Protein AF-A0A3M3X784-F1 (afdb_monomer)

Structure (mmCIF, N/CA/C/O backbone):
data_AF-A0A3M3X784-F1
#
_entry.id   AF-A0A3M3X784-F1
#
loop_
_atom_site.group_PDB
_atom_site.id
_atom_site.type_symbol
_atom_site.label_atom_id
_atom_site.label_alt_id
_atom_site.label_comp_id
_atom_site.label_asym_id
_atom_site.label_entity_id
_atom_site.label_seq_id
_atom_site.pdbx_PDB_ins_code
_atom_site.Cartn_x
_atom_site.Cartn_y
_atom_site.Cartn_z
_atom_site.occupancy
_atom_site.B_iso_or_equiv
_atom_site.auth_seq_id
_atom_site.auth_comp_id
_atom_site.auth_asym_id
_atom_site.auth_atom_id
_atom_site.pdbx_PDB_model_num
ATOM 1 N N . MET A 1 1 ? -7.636 15.047 -10.710 1.00 57.66 1 MET A N 1
ATOM 2 C CA . MET A 1 1 ? -6.430 15.001 -9.856 1.00 57.66 1 MET A CA 1
ATOM 3 C C . MET A 1 1 ? -5.435 14.062 -10.516 1.00 57.66 1 MET A C 1
ATOM 5 O O . MET A 1 1 ? -5.878 13.191 -11.253 1.00 57.66 1 MET A O 1
ATOM 9 N N . SER A 1 2 ? -4.132 14.315 -10.381 1.00 82.81 2 SER A N 1
ATOM 10 C CA . SER A 1 2 ? -3.087 13.477 -10.987 1.00 82.81 2 SER A CA 1
ATOM 11 C C . SER A 1 2 ? -2.557 12.547 -9.913 1.00 82.81 2 SER A C 1
ATOM 13 O O . SER A 1 2 ? -2.152 13.045 -8.866 1.00 82.81 2 SER A O 1
ATOM 15 N N . ASN A 1 3 ? -2.513 11.245 -10.193 1.00 89.62 3 ASN A N 1
ATOM 16 C CA . ASN A 1 3 ? -1.954 10.255 -9.279 1.00 89.62 3 ASN A CA 1
ATOM 17 C C . ASN A 1 3 ? -0.531 10.694 -8.838 1.00 89.62 3 ASN A C 1
ATOM 19 O O . ASN A 1 3 ? 0.295 11.015 -9.701 1.00 89.62 3 ASN A O 1
ATOM 23 N N . PRO A 1 4 ? -0.246 10.788 -7.521 1.00 93.50 4 PRO A N 1
ATOM 24 C CA . PRO A 1 4 ? 1.022 11.306 -7.009 1.00 93.50 4 PRO A CA 1
ATOM 25 C C . PRO A 1 4 ? 2.176 10.302 -7.142 1.00 93.50 4 PRO A C 1
ATOM 27 O O . PRO A 1 4 ? 3.341 10.683 -6.992 1.00 93.50 4 PRO A O 1
ATOM 30 N N . PHE A 1 5 ? 1.877 9.029 -7.415 1.00 93.81 5 PHE A N 1
ATOM 31 C CA . PHE A 1 5 ? 2.888 8.010 -7.652 1.00 93.81 5 PHE A CA 1
ATOM 32 C C . PHE A 1 5 ? 3.522 8.152 -9.034 1.00 93.81 5 PHE A C 1
ATOM 34 O O . PHE A 1 5 ? 2.890 8.534 -10.014 1.00 93.81 5 PHE A O 1
ATOM 41 N N . LYS A 1 6 ? 4.805 7.808 -9.112 1.00 92.25 6 LYS A N 1
ATOM 42 C CA . LYS A 1 6 ? 5.609 7.854 -10.333 1.00 92.25 6 LYS A CA 1
ATOM 43 C C . LYS A 1 6 ? 6.355 6.540 -10.478 1.00 92.25 6 LYS A C 1
ATOM 45 O O . LYS A 1 6 ? 7.082 6.143 -9.568 1.00 92.25 6 LYS A O 1
ATOM 50 N N . SER A 1 7 ? 6.178 5.881 -11.613 1.00 88.06 7 SER A N 1
ATOM 51 C CA . SER A 1 7 ? 6.908 4.668 -11.978 1.00 88.06 7 SER A CA 1
ATOM 52 C C . SER A 1 7 ? 8.425 4.863 -11.842 1.00 88.06 7 SER A C 1
ATOM 54 O O . SER A 1 7 ? 8.937 5.931 -12.186 1.00 88.06 7 SER A O 1
ATOM 56 N N . VAL A 1 8 ? 9.148 3.861 -11.326 1.00 86.62 8 VAL A N 1
ATOM 57 C CA . VAL A 1 8 ?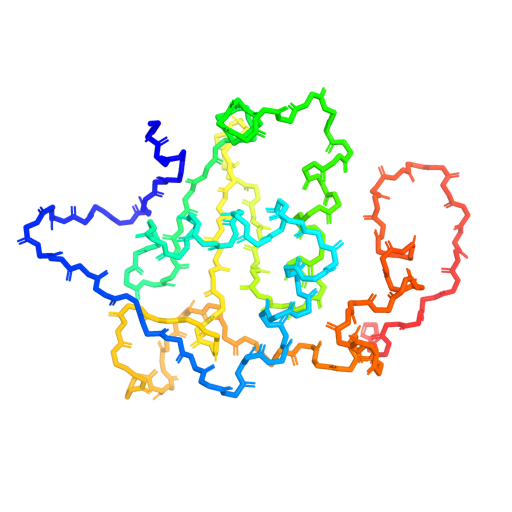 10.618 3.937 -11.186 1.00 86.62 8 VAL A CA 1
ATOM 58 C C . VAL A 1 8 ? 11.289 3.883 -12.555 1.00 86.62 8 VAL A C 1
ATOM 60 O O . VAL A 1 8 ? 12.158 4.699 -12.865 1.00 86.62 8 VAL A O 1
ATOM 63 N N . ILE A 1 9 ? 10.868 2.935 -13.389 1.00 83.50 9 ILE A N 1
ATOM 64 C CA . ILE A 1 9 ? 11.281 2.842 -14.788 1.00 83.50 9 ILE A CA 1
ATOM 65 C C . ILE A 1 9 ? 10.285 3.635 -15.636 1.00 83.50 9 ILE A C 1
ATOM 67 O O . ILE A 1 9 ? 9.076 3.495 -15.456 1.00 83.50 9 ILE A O 1
ATOM 71 N N . SER A 1 10 ? 10.782 4.461 -16.565 1.00 65.69 10 SER A N 1
ATOM 72 C CA . SER A 1 10 ? 9.924 5.202 -17.498 1.00 65.69 10 SER A CA 1
ATOM 73 C C . SER A 1 10 ? 8.991 4.233 -18.218 1.00 65.69 10 SER A C 1
ATOM 75 O O . SER A 1 10 ? 9.446 3.325 -18.917 1.00 65.69 10 SER A O 1
ATOM 77 N N . VAL A 1 11 ? 7.691 4.414 -18.019 1.00 58.97 11 VAL A N 1
ATOM 78 C CA . VAL A 1 11 ? 6.674 3.719 -18.796 1.00 58.97 11 VAL A CA 1
ATOM 79 C C . VAL A 1 11 ? 6.525 4.547 -20.060 1.00 58.97 11 VAL A C 1
ATOM 81 O O . VAL A 1 11 ? 6.121 5.703 -19.990 1.00 58.97 11 VAL A O 1
ATOM 84 N N . THR A 1 12 ? 6.910 4.023 -21.220 1.00 52.94 12 THR A N 1
ATOM 85 C CA . THR A 1 12 ? 6.509 4.659 -22.475 1.00 52.94 12 THR A CA 1
ATOM 86 C C . THR A 1 12 ? 4.980 4.627 -22.523 1.00 52.94 12 THR A C 1
ATOM 88 O O . THR A 1 12 ? 4.386 3.553 -22.599 1.00 52.94 12 THR A O 1
ATOM 91 N N . ASP A 1 13 ? 4.373 5.812 -22.432 1.00 44.69 13 ASP A N 1
ATOM 92 C CA . ASP A 1 13 ? 2.946 6.146 -22.237 1.00 44.69 13 ASP A CA 1
ATOM 93 C C . ASP A 1 13 ? 1.982 5.669 -23.351 1.00 44.69 13 ASP A C 1
ATOM 95 O O . ASP A 1 13 ? 0.936 6.263 -23.592 1.00 44.69 13 ASP A O 1
ATOM 99 N N . THR A 1 14 ? 2.314 4.607 -24.083 1.00 42.84 14 THR A N 1
ATOM 100 C CA . THR A 1 14 ? 1.617 4.247 -25.333 1.00 42.84 14 THR A CA 1
ATOM 101 C C . THR A 1 14 ? 0.726 3.016 -25.253 1.00 42.84 14 THR A C 1
ATOM 103 O O . THR A 1 14 ? -0.033 2.779 -26.187 1.00 42.84 14 THR A O 1
ATOM 106 N N . GLU A 1 15 ? 0.722 2.268 -24.150 1.00 47.53 15 GLU A N 1
ATOM 107 C CA . GLU A 1 15 ? -0.133 1.085 -24.028 1.00 47.53 15 GLU A CA 1
ATOM 108 C C . GLU A 1 15 ? -0.865 1.088 -22.685 1.00 47.53 15 GLU A C 1
ATOM 110 O O . GLU A 1 15 ? -0.272 1.264 -21.626 1.00 47.53 15 GLU A O 1
ATOM 115 N N . HIS A 1 16 ? -2.188 0.943 -22.722 1.00 48.56 16 HIS A N 1
ATOM 116 C CA . HIS A 1 16 ? -3.028 0.853 -21.532 1.00 48.56 16 HIS A CA 1
ATOM 117 C C . HIS A 1 16 ? -2.636 -0.388 -20.707 1.00 48.56 16 HIS A C 1
ATOM 119 O O . HIS A 1 16 ? -3.048 -1.506 -21.016 1.00 48.56 16 HIS A O 1
ATOM 125 N N . TYR A 1 17 ? -1.833 -0.212 -19.654 1.00 57.78 17 TYR A N 1
ATOM 126 C CA . TYR A 1 17 ? -1.411 -1.316 -18.790 1.00 57.78 17 TYR A CA 1
ATOM 127 C C . TYR A 1 17 ? -2.520 -1.674 -17.797 1.00 57.78 17 TYR A C 1
ATOM 129 O O . TYR A 1 17 ? -2.650 -1.064 -16.737 1.00 57.78 17 TYR A O 1
ATOM 137 N N . PHE A 1 18 ? -3.297 -2.710 -18.110 1.00 68.00 18 PHE A N 1
ATOM 138 C CA . PHE A 1 18 ? -4.063 -3.422 -17.091 1.00 68.00 18 PHE A CA 1
ATOM 139 C C . PHE A 1 18 ? -3.081 -4.064 -16.104 1.00 68.00 18 PHE A C 1
ATOM 141 O O . PHE A 1 18 ? -2.191 -4.812 -16.513 1.00 68.00 18 PHE A O 1
ATOM 148 N N . TYR A 1 19 ? -3.238 -3.807 -14.805 1.00 79.25 19 TYR A N 1
ATOM 149 C CA . TYR A 1 19 ? -2.615 -4.656 -13.795 1.00 79.25 19 TYR A CA 1
ATOM 150 C C . TYR A 1 19 ? -3.527 -5.851 -13.510 1.00 79.25 19 TYR A C 1
ATOM 152 O O . TYR A 1 19 ? -4.754 -5.759 -13.514 1.00 79.25 19 TYR A O 1
ATOM 160 N N . GLN A 1 20 ? -2.919 -7.002 -13.267 1.00 86.00 20 GLN A N 1
ATOM 161 C CA . GLN A 1 20 ? -3.605 -8.226 -12.893 1.00 86.00 20 GLN A CA 1
ATOM 162 C C . GLN A 1 20 ? -3.670 -8.308 -11.373 1.00 86.00 20 GLN A C 1
ATOM 164 O O . GLN A 1 20 ? -2.668 -8.077 -10.700 1.00 86.00 20 GLN A O 1
ATOM 169 N N . THR A 1 21 ? -4.827 -8.680 -10.829 1.00 89.62 21 THR A N 1
ATOM 170 C CA . THR A 1 21 ? -4.985 -8.990 -9.404 1.00 89.62 21 THR A CA 1
ATOM 171 C C . THR A 1 21 ? -5.085 -10.496 -9.215 1.00 89.62 21 THR A C 1
ATOM 173 O O . THR A 1 21 ? -5.891 -11.166 -9.860 1.00 89.62 21 THR A O 1
ATOM 176 N N . ASN A 1 22 ? -4.301 -11.045 -8.291 1.00 89.19 22 ASN A N 1
ATOM 177 C CA . ASN A 1 22 ? -4.409 -12.448 -7.920 1.00 89.19 22 ASN A CA 1
ATOM 178 C C . ASN A 1 22 ? -5.655 -12.669 -7.053 1.00 89.19 22 ASN A C 1
ATOM 180 O O . ASN A 1 22 ? -5.772 -12.120 -5.957 1.00 89.19 22 ASN A O 1
ATOM 184 N N . CYS A 1 23 ? -6.569 -13.529 -7.498 1.00 89.62 23 CYS A N 1
ATOM 185 C CA . CYS A 1 23 ? -7.795 -13.832 -6.759 1.00 89.62 23 CYS A CA 1
ATOM 186 C C . CYS A 1 23 ? -7.532 -14.396 -5.351 1.00 89.62 23 CYS A C 1
ATOM 188 O O . CYS A 1 23 ? -8.329 -14.156 -4.442 1.00 89.62 23 CYS A O 1
ATOM 190 N N . LYS A 1 24 ? -6.394 -15.070 -5.132 1.00 89.75 24 LYS A N 1
ATOM 191 C CA . LYS A 1 24 ? -5.992 -15.571 -3.807 1.00 89.75 24 LYS A CA 1
ATOM 192 C C . LYS A 1 24 ? -5.666 -14.445 -2.822 1.00 89.75 24 LYS A C 1
ATOM 194 O O . LYS A 1 24 ? -5.835 -14.624 -1.622 1.00 89.75 24 LYS A O 1
ATOM 199 N N . ALA A 1 25 ? -5.268 -13.273 -3.315 1.00 93.75 25 ALA A N 1
ATOM 200 C CA . ALA A 1 25 ? -4.985 -12.100 -2.492 1.00 93.75 25 ALA A CA 1
ATOM 201 C C . ALA A 1 25 ? -6.250 -11.318 -2.097 1.00 93.75 25 ALA A C 1
ATOM 203 O O . ALA A 1 25 ? -6.171 -10.397 -1.283 1.00 93.75 25 ALA A O 1
ATOM 204 N N . ARG A 1 26 ? -7.428 -11.674 -2.639 1.00 94.75 26 ARG A N 1
ATOM 205 C CA . ARG A 1 26 ? -8.678 -10.917 -2.458 1.00 94.75 26 ARG A CA 1
ATOM 206 C C . ARG A 1 26 ? -9.013 -10.664 -0.993 1.00 94.75 26 ARG A C 1
ATOM 208 O O . ARG A 1 26 ? -9.450 -9.563 -0.674 1.00 94.75 26 ARG A O 1
ATOM 215 N N . LEU A 1 27 ? -8.831 -11.662 -0.125 1.00 95.75 27 LEU A N 1
ATOM 216 C CA . LEU A 1 27 ? -9.128 -11.544 1.306 1.00 95.75 27 LEU A CA 1
ATOM 217 C C . LEU A 1 27 ? -8.336 -10.390 1.934 1.00 95.75 27 LEU A C 1
ATOM 219 O O . LEU A 1 27 ? -8.919 -9.474 2.506 1.00 95.75 27 LEU A O 1
ATOM 223 N N . VAL A 1 28 ? -7.021 -10.408 1.737 1.00 97.06 28 VAL A N 1
ATOM 224 C CA . VAL A 1 28 ? -6.064 -9.445 2.29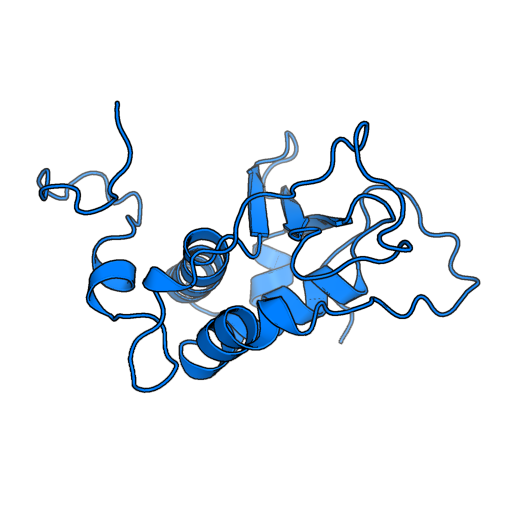0 1.00 97.06 28 VAL A CA 1
ATOM 225 C C . VAL A 1 28 ? -6.281 -8.050 1.698 1.00 97.06 28 VAL A C 1
ATOM 227 O O . VAL A 1 28 ? -6.397 -7.064 2.422 1.00 97.06 28 VAL A O 1
ATOM 230 N N . ILE A 1 29 ? -6.446 -7.971 0.377 1.00 97.44 29 ILE A N 1
ATOM 231 C CA . ILE A 1 29 ? -6.759 -6.728 -0.340 1.00 97.44 29 ILE A CA 1
ATOM 232 C C . ILE A 1 29 ? -8.074 -6.102 0.166 1.00 97.44 29 ILE A C 1
ATOM 234 O O . ILE A 1 29 ? -8.170 -4.886 0.336 1.00 97.44 29 ILE A O 1
ATOM 238 N N . SER A 1 30 ? -9.100 -6.923 0.409 1.00 96.81 30 SER A N 1
ATOM 239 C CA . SER A 1 30 ? -10.392 -6.446 0.922 1.00 96.81 30 SER A CA 1
ATOM 240 C C . SER A 1 30 ? -10.280 -5.981 2.371 1.00 96.81 30 SER A C 1
ATOM 242 O O . SER A 1 30 ? -10.885 -4.972 2.731 1.00 96.81 30 SER A O 1
ATOM 244 N N . ALA A 1 31 ? -9.495 -6.687 3.188 1.00 97.88 31 ALA A N 1
ATOM 245 C CA . ALA A 1 31 ? -9.278 -6.338 4.583 1.00 97.88 31 ALA A CA 1
ATOM 246 C C . ALA A 1 31 ? -8.639 -4.957 4.736 1.00 97.88 31 ALA A C 1
ATOM 248 O O . ALA A 1 31 ? -9.103 -4.178 5.568 1.00 97.88 31 ALA A O 1
ATOM 249 N N . ALA A 1 32 ? -7.663 -4.611 3.889 1.00 97.75 32 ALA A N 1
ATOM 250 C CA . ALA A 1 32 ? -7.068 -3.275 3.870 1.00 97.75 32 ALA A CA 1
ATOM 251 C C . ALA A 1 32 ? -8.142 -2.183 3.715 1.00 97.75 32 ALA A C 1
ATOM 253 O O . ALA A 1 32 ? -8.259 -1.308 4.570 1.00 97.75 32 ALA A O 1
ATOM 254 N N . GLY A 1 33 ? -8.989 -2.286 2.684 1.00 96.88 33 GLY A N 1
ATOM 255 C CA . GLY A 1 33 ? -10.005 -1.267 2.399 1.00 96.88 33 GLY A CA 1
ATOM 256 C C . GLY A 1 33 ? -11.185 -1.231 3.363 1.00 96.88 33 GLY A C 1
ATOM 257 O O . GLY A 1 33 ? -11.709 -0.158 3.642 1.00 96.88 33 GLY A O 1
ATOM 258 N N . ARG A 1 34 ? -11.585 -2.376 3.927 1.00 97.38 34 ARG A N 1
ATOM 259 C CA . ARG A 1 34 ? -12.617 -2.418 4.979 1.00 97.38 34 ARG A CA 1
ATOM 260 C C . ARG A 1 34 ? -12.135 -1.839 6.308 1.00 97.38 34 ARG A C 1
ATOM 262 O O . ARG A 1 34 ? -12.961 -1.456 7.136 1.00 97.38 34 ARG A O 1
ATOM 269 N N . THR A 1 35 ? -10.822 -1.822 6.523 1.00 97.06 35 THR A N 1
ATOM 270 C CA . THR A 1 35 ? -10.194 -1.286 7.737 1.00 97.06 35 THR A CA 1
ATOM 271 C C . THR A 1 35 ? -9.924 0.207 7.609 1.00 97.06 35 THR A C 1
ATOM 273 O O . THR A 1 35 ? -10.132 0.956 8.563 1.00 97.06 35 THR A O 1
ATOM 276 N N . ASP A 1 36 ? -9.438 0.643 6.447 1.00 97.00 36 ASP A N 1
ATOM 277 C CA . ASP A 1 36 ? -8.997 2.013 6.227 1.00 97.00 36 ASP A CA 1
ATOM 278 C C . ASP A 1 36 ? -9.095 2.379 4.737 1.00 97.00 36 ASP A C 1
ATOM 280 O O . ASP A 1 36 ? -8.420 1.792 3.889 1.00 97.00 36 ASP A O 1
ATOM 284 N N . SER A 1 37 ? -9.950 3.350 4.403 1.00 96.50 37 SER A N 1
ATOM 285 C CA . SER A 1 37 ? -10.186 3.746 3.008 1.00 96.50 37 SER A CA 1
ATOM 286 C C . SER A 1 37 ? -8.930 4.312 2.348 1.00 96.50 37 SER A C 1
ATOM 288 O O . SER A 1 37 ? -8.643 3.968 1.205 1.00 96.50 37 SER A O 1
ATOM 290 N N . TYR A 1 38 ? -8.129 5.092 3.082 1.00 97.44 38 TYR A N 1
ATOM 291 C CA . TYR A 1 38 ? -6.859 5.609 2.574 1.00 97.44 38 TYR A CA 1
ATOM 292 C C . TYR A 1 38 ? -5.868 4.485 2.277 1.00 97.44 38 TYR A C 1
ATOM 294 O O . TYR A 1 38 ? -5.144 4.572 1.294 1.00 97.44 38 TYR A O 1
ATOM 302 N N . ALA A 1 39 ? -5.836 3.407 3.070 1.00 97.69 39 ALA A N 1
ATOM 303 C CA . ALA A 1 39 ? -4.994 2.253 2.750 1.00 97.69 39 ALA A CA 1
ATOM 304 C C . ALA A 1 39 ? -5.372 1.662 1.386 1.00 97.69 39 ALA A C 1
ATOM 306 O O . ALA A 1 39 ? -4.494 1.363 0.579 1.00 97.69 39 ALA A O 1
ATOM 307 N N . ARG A 1 40 ? -6.673 1.542 1.094 1.00 97.06 40 ARG A N 1
ATOM 308 C CA . ARG A 1 40 ? -7.127 1.073 -0.218 1.00 97.06 40 ARG A CA 1
ATOM 309 C C . ARG A 1 40 ? -6.738 2.027 -1.340 1.00 97.06 40 ARG A C 1
ATOM 311 O O . ARG A 1 40 ? -6.191 1.578 -2.338 1.00 97.06 40 ARG A O 1
ATOM 318 N N . GLU A 1 41 ? -6.988 3.314 -1.155 1.00 97.19 41 GLU A N 1
ATOM 319 C CA . GLU A 1 41 ? -6.742 4.330 -2.178 1.00 97.19 41 GLU A C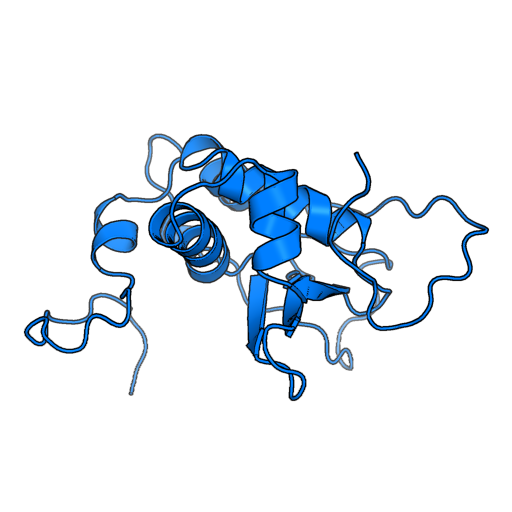A 1
ATOM 320 C C . GLU A 1 41 ? -5.246 4.473 -2.492 1.00 97.19 41 GLU A C 1
ATOM 322 O O . GLU A 1 41 ? -4.851 4.490 -3.654 1.00 97.19 41 GLU A O 1
ATOM 327 N N . ILE A 1 42 ? -4.388 4.446 -1.464 1.00 97.94 42 ILE A N 1
ATOM 328 C CA . ILE A 1 42 ? -2.925 4.401 -1.616 1.00 97.94 42 ILE A CA 1
ATOM 329 C C . ILE A 1 42 ? -2.497 3.174 -2.428 1.00 97.94 42 ILE A C 1
ATOM 331 O O . ILE A 1 42 ? -1.642 3.289 -3.305 1.00 97.94 42 ILE A O 1
ATOM 335 N N . LEU A 1 43 ? -3.063 2.002 -2.127 1.00 97.62 43 LEU A N 1
ATOM 336 C CA . LEU A 1 43 ? -2.728 0.762 -2.822 1.00 97.62 43 LEU A CA 1
ATOM 337 C C . LEU A 1 43 ? -3.148 0.804 -4.293 1.00 97.62 43 LEU A C 1
ATOM 339 O O . LEU A 1 43 ? -2.355 0.422 -5.149 1.00 97.62 43 LEU A O 1
ATOM 343 N N . ASP A 1 44 ? -4.361 1.275 -4.582 1.00 95.19 44 ASP A N 1
ATOM 344 C CA . ASP A 1 44 ? -4.877 1.378 -5.948 1.00 95.19 44 ASP A CA 1
ATOM 345 C C . ASP A 1 44 ? -4.028 2.351 -6.776 1.00 95.19 44 ASP A C 1
ATOM 347 O O . ASP A 1 44 ? -3.531 1.976 -7.840 1.00 95.19 44 ASP A O 1
ATOM 351 N N . MET A 1 45 ? -3.741 3.542 -6.238 1.00 95.06 45 MET A N 1
ATOM 352 C CA . MET A 1 45 ? -2.875 4.520 -6.899 1.00 95.06 45 MET A CA 1
ATOM 353 C C . MET A 1 45 ? -1.459 3.983 -7.151 1.00 95.06 45 MET A C 1
ATOM 355 O O . MET A 1 45 ? -0.887 4.218 -8.218 1.00 95.06 45 MET A O 1
ATOM 359 N N . ALA A 1 46 ? -0.888 3.236 -6.201 1.00 95.25 46 ALA A N 1
ATOM 360 C CA . ALA A 1 46 ? 0.409 2.591 -6.389 1.00 95.25 46 ALA A CA 1
ATOM 361 C C . ALA A 1 46 ? 0.355 1.515 -7.491 1.00 95.25 46 ALA A C 1
ATOM 363 O O . ALA A 1 46 ? 1.249 1.45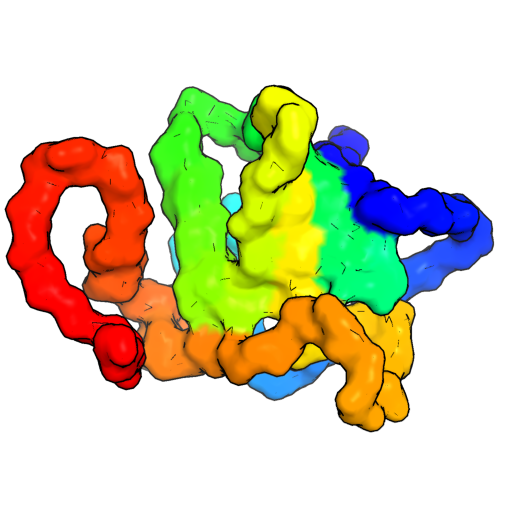7 -8.331 1.00 95.25 46 ALA A O 1
ATOM 364 N N . CYS A 1 47 ? -0.700 0.694 -7.540 1.00 93.06 47 CYS A N 1
ATOM 365 C CA . CYS A 1 47 ? -0.867 -0.348 -8.563 1.00 93.06 47 CYS A CA 1
ATOM 366 C C . CYS A 1 47 ? -1.025 0.230 -9.977 1.00 93.06 47 CYS A C 1
ATOM 368 O O . CYS A 1 47 ? -0.510 -0.338 -10.942 1.00 93.06 47 CYS A O 1
ATOM 370 N N . GLU A 1 48 ? -1.710 1.365 -10.109 1.00 90.19 48 GLU A N 1
ATOM 371 C CA . GLU A 1 48 ? -1.832 2.086 -11.379 1.00 90.19 48 GLU A CA 1
ATOM 372 C C . GLU A 1 48 ? -0.463 2.536 -11.904 1.00 90.19 48 GLU A C 1
ATOM 374 O O . GLU A 1 48 ? -0.162 2.373 -13.090 1.00 90.19 48 GLU A O 1
ATOM 379 N N . MET A 1 49 ? 0.400 3.029 -11.013 1.00 91.88 49 MET A N 1
ATOM 380 C CA . MET A 1 49 ? 1.662 3.681 -11.379 1.00 91.88 49 MET A CA 1
ATOM 381 C C . MET A 1 49 ? 2.907 2.806 -11.230 1.00 91.88 49 MET A C 1
ATOM 383 O O . MET A 1 49 ? 3.998 3.261 -11.567 1.00 91.88 49 MET A O 1
ATOM 387 N N . MET A 1 50 ? 2.777 1.568 -10.749 1.00 89.81 50 MET A N 1
ATOM 388 C CA . MET A 1 50 ? 3.911 0.653 -10.624 1.00 89.81 50 MET A CA 1
ATOM 389 C C . MET A 1 50 ? 4.512 0.302 -11.989 1.00 89.81 50 MET A C 1
ATOM 391 O O . MET A 1 50 ? 3.798 0.224 -12.990 1.00 89.81 50 MET A O 1
ATOM 395 N N . ASP A 1 51 ? 5.816 0.072 -12.045 1.00 87.88 51 ASP A N 1
ATOM 396 C CA . ASP A 1 51 ? 6.491 -0.395 -13.253 1.00 87.88 51 ASP A CA 1
ATOM 397 C C . ASP A 1 51 ? 6.358 -1.920 -13.443 1.00 87.88 51 ASP A C 1
ATOM 399 O O . ASP A 1 51 ? 5.630 -2.617 -12.731 1.00 87.88 51 ASP A O 1
ATOM 403 N N . ARG A 1 52 ? 7.090 -2.470 -14.418 1.00 84.44 52 ARG A N 1
ATOM 404 C CA . ARG A 1 52 ? 7.160 -3.922 -14.663 1.00 84.44 52 ARG A CA 1
ATOM 405 C C . ARG A 1 52 ? 7.718 -4.734 -13.481 1.00 84.44 52 ARG A C 1
ATOM 407 O O . ARG A 1 52 ? 7.478 -5.939 -13.418 1.00 84.44 52 ARG A O 1
ATOM 414 N N . ASN A 1 53 ? 8.442 -4.086 -12.568 1.00 86.50 53 ASN A N 1
ATOM 415 C CA . ASN A 1 53 ? 8.988 -4.661 -11.340 1.00 86.50 53 ASN A CA 1
ATOM 416 C C . ASN A 1 53 ? 8.042 -4.465 -10.142 1.00 86.50 53 ASN A C 1
ATOM 418 O O . ASN A 1 53 ? 8.398 -4.821 -9.021 1.00 86.50 53 ASN A O 1
ATOM 422 N N . ASN A 1 54 ? 6.835 -3.939 -10.373 1.00 90.06 54 ASN A N 1
ATOM 423 C CA . ASN A 1 54 ? 5.890 -3.522 -9.346 1.00 90.06 54 ASN A CA 1
ATOM 424 C C . ASN A 1 54 ? 6.422 -2.397 -8.438 1.00 90.06 54 ASN A C 1
ATOM 426 O O . ASN A 1 54 ? 6.067 -2.324 -7.259 1.00 90.06 54 ASN A O 1
ATOM 430 N N . GLU A 1 55 ? 7.259 -1.508 -8.968 1.00 92.12 55 GLU A N 1
ATOM 431 C CA . GLU A 1 55 ? 7.863 -0.423 -8.200 1.00 92.12 55 GLU A CA 1
ATOM 432 C C . GLU A 1 55 ? 7.362 0.951 -8.650 1.00 92.12 55 GLU A C 1
ATOM 434 O O . GLU A 1 55 ? 7.237 1.251 -9.838 1.00 92.12 55 GLU A O 1
ATOM 439 N N . CYS A 1 56 ? 7.104 1.823 -7.683 1.00 93.56 56 CYS A N 1
ATOM 440 C CA . CYS A 1 56 ? 6.785 3.228 -7.907 1.00 93.56 56 CYS A CA 1
ATOM 441 C C . CYS A 1 56 ? 7.325 4.079 -6.761 1.00 93.56 56 CYS A C 1
ATOM 443 O O . CYS A 1 56 ? 7.653 3.588 -5.686 1.00 93.56 56 CYS A O 1
ATOM 445 N N . THR A 1 57 ? 7.406 5.383 -6.969 1.00 95.19 57 THR A N 1
ATOM 446 C CA . THR A 1 57 ? 7.859 6.349 -5.972 1.00 95.19 57 THR A CA 1
ATOM 447 C C . THR A 1 57 ? 6.793 7.388 -5.714 1.00 95.19 57 THR A C 1
ATOM 449 O O . THR A 1 57 ? 6.013 7.719 -6.600 1.00 95.19 57 THR A O 1
ATOM 452 N N . VAL A 1 58 ? 6.772 7.927 -4.504 1.00 95.31 58 VAL A N 1
ATOM 453 C CA . VAL A 1 58 ? 5.888 9.031 -4.133 1.00 95.31 58 VAL A CA 1
ATOM 454 C C . VAL A 1 58 ? 6.572 9.891 -3.084 1.00 95.31 58 VAL A C 1
ATOM 456 O O . VAL A 1 58 ? 7.434 9.407 -2.343 1.00 95.31 58 VAL A O 1
ATOM 459 N N . THR A 1 59 ? 6.192 11.162 -2.989 1.00 94.19 59 THR A N 1
ATOM 460 C CA . THR A 1 59 ? 6.496 11.949 -1.793 1.00 94.19 59 THR A CA 1
ATOM 461 C C . THR A 1 59 ? 5.299 11.978 -0.858 1.00 94.19 59 THR A C 1
ATOM 463 O O . THR A 1 59 ? 4.158 12.135 -1.286 1.00 94.19 59 THR A O 1
ATOM 466 N N . TYR A 1 60 ? 5.538 11.877 0.451 1.00 92.31 60 TYR A N 1
ATOM 467 C CA . TYR A 1 60 ? 4.443 11.951 1.424 1.00 92.31 60 TYR A CA 1
ATOM 468 C C . TYR A 1 60 ? 3.663 13.269 1.357 1.00 92.31 60 TYR A C 1
ATOM 470 O O . TYR A 1 60 ? 2.476 13.271 1.649 1.00 92.31 60 TYR A O 1
ATOM 478 N N . ALA A 1 61 ? 4.301 14.365 0.936 1.00 92.19 61 ALA A N 1
ATOM 479 C CA . ALA A 1 61 ? 3.631 15.649 0.755 1.00 92.19 61 ALA A CA 1
ATOM 480 C C . ALA A 1 61 ? 2.667 15.649 -0.445 1.00 92.19 61 ALA A C 1
ATOM 482 O O . ALA A 1 61 ? 1.558 16.166 -0.326 1.00 92.19 61 ALA A O 1
ATOM 483 N N . GLU A 1 62 ? 3.064 15.072 -1.587 1.00 94.44 62 GLU A N 1
ATOM 484 C CA . GLU A 1 62 ? 2.167 14.909 -2.742 1.00 94.44 62 GLU A CA 1
ATOM 485 C C . GLU A 1 62 ? 1.012 13.961 -2.397 1.00 94.44 62 GLU A C 1
ATOM 487 O O . GLU A 1 62 ? -0.136 14.275 -2.696 1.00 94.44 62 GLU A O 1
ATOM 492 N N . LEU A 1 63 ? 1.305 12.857 -1.700 1.00 94.69 63 LEU A N 1
ATOM 493 C CA . LEU A 1 63 ? 0.295 11.888 -1.277 1.00 94.69 63 LEU A CA 1
ATOM 494 C C . LEU A 1 63 ? -0.730 12.492 -0.310 1.00 94.69 63 LEU A C 1
ATOM 496 O O . LEU A 1 63 ? -1.930 12.328 -0.504 1.00 94.69 63 LEU A O 1
ATOM 500 N N . ASP A 1 64 ? -0.266 13.212 0.717 1.00 95.06 64 ASP A N 1
ATOM 501 C CA . ASP A 1 64 ? -1.151 13.872 1.680 1.00 95.06 64 ASP A CA 1
ATOM 502 C C . ASP A 1 64 ? -2.036 14.921 1.000 1.00 95.06 64 ASP A C 1
ATOM 504 O O . ASP A 1 64 ? -3.215 15.044 1.327 1.00 95.06 64 ASP A O 1
ATOM 508 N N . LYS A 1 65 ? -1.471 15.678 0.052 1.00 94.94 65 LYS A N 1
ATOM 509 C CA . LYS A 1 65 ? -2.200 16.700 -0.700 1.00 94.94 65 LYS A CA 1
ATOM 510 C C . LYS A 1 65 ? -3.306 16.086 -1.553 1.00 94.94 65 LYS A C 1
ATOM 512 O O . LYS A 1 65 ? -4.407 16.628 -1.557 1.00 94.94 65 LYS A O 1
ATOM 517 N N . ASP A 1 66 ? -3.008 15.004 -2.267 1.00 95.19 66 ASP A N 1
ATOM 518 C CA . ASP A 1 66 ? -3.962 14.353 -3.168 1.00 95.19 66 ASP A CA 1
ATOM 519 C C . ASP A 1 66 ? -5.110 13.691 -2.391 1.00 95.19 66 ASP A C 1
ATOM 521 O O . ASP A 1 66 ? -6.278 13.901 -2.701 1.00 95.19 66 ASP A O 1
ATOM 525 N N . LEU A 1 67 ? -4.784 13.015 -1.284 1.00 94.81 67 LEU A N 1
ATOM 526 C CA . LEU A 1 67 ? -5.761 12.356 -0.412 1.00 94.81 67 LEU A CA 1
ATOM 527 C C . LEU A 1 67 ? -6.441 13.298 0.598 1.00 94.81 67 LEU A C 1
ATOM 529 O O . LEU A 1 67 ? -7.265 12.862 1.400 1.00 94.81 67 LEU A O 1
ATOM 533 N N . GLY A 1 68 ? -6.075 14.582 0.639 1.00 95.12 68 GLY A N 1
ATOM 534 C CA . GLY A 1 68 ? -6.598 15.532 1.628 1.00 95.12 68 GLY A CA 1
ATOM 535 C C . GLY A 1 68 ? -6.243 15.191 3.086 1.00 95.12 68 GLY A C 1
ATOM 536 O O . GLY A 1 68 ? -6.943 15.604 4.018 1.00 95.12 68 GLY A O 1
ATOM 537 N N . ILE A 1 69 ? -5.157 14.448 3.311 1.00 94.81 69 ILE A N 1
ATOM 538 C CA . ILE A 1 69 ? -4.700 14.044 4.642 1.00 94.81 69 ILE A CA 1
ATOM 539 C C . ILE A 1 69 ? -4.060 15.241 5.350 1.00 94.81 69 ILE A C 1
ATOM 541 O O . ILE A 1 69 ? -3.036 15.776 4.938 1.00 94.81 69 ILE A O 1
ATOM 545 N N . LYS A 1 70 ? -4.646 15.637 6.483 1.00 93.75 70 LYS A N 1
ATOM 546 C CA . LYS A 1 70 ? -4.152 16.759 7.305 1.00 93.75 70 LYS A CA 1
ATOM 547 C C . LYS A 1 70 ? -3.176 16.335 8.402 1.00 93.75 70 LYS A C 1
ATOM 549 O O . LYS A 1 70 ? -2.475 17.175 8.958 1.00 93.75 70 LYS A O 1
ATOM 554 N N . GLN A 1 71 ? -3.170 15.052 8.762 1.00 91.88 71 GLN A N 1
ATOM 555 C CA . GLN A 1 71 ? -2.385 14.520 9.874 1.00 91.88 71 GLN A CA 1
ATOM 556 C C . GLN A 1 71 ? -1.506 13.362 9.408 1.00 91.88 71 GLN A C 1
ATOM 558 O O . GLN A 1 71 ? -2.006 12.334 8.954 1.00 91.88 71 GLN A O 1
ATOM 563 N N . THR A 1 72 ? -0.196 13.478 9.637 1.00 89.81 72 THR A N 1
ATOM 564 C CA . THR A 1 72 ? 0.798 12.430 9.341 1.00 89.81 72 THR A CA 1
ATOM 565 C C . THR A 1 72 ? 0.436 11.067 9.942 1.00 89.81 72 THR A C 1
ATOM 567 O O . THR A 1 72 ? 0.738 10.030 9.346 1.00 89.81 72 THR A O 1
ATOM 570 N N . ARG A 1 73 ? -0.243 11.049 11.100 1.00 90.38 73 ARG A N 1
ATOM 571 C CA . ARG A 1 73 ? -0.691 9.811 11.752 1.00 90.38 73 ARG A CA 1
ATOM 572 C C . ARG A 1 73 ? -1.658 9.011 10.883 1.00 90.38 73 ARG A C 1
ATOM 574 O O . ARG A 1 73 ? -1.543 7.790 10.852 1.00 90.38 73 ARG A O 1
ATOM 581 N N . THR A 1 74 ? -2.548 9.681 10.151 1.00 92.75 74 THR A N 1
ATOM 582 C CA . THR A 1 74 ? -3.512 9.036 9.252 1.00 92.75 74 THR A CA 1
ATOM 583 C C . THR A 1 74 ? -2.789 8.303 8.129 1.00 92.75 74 THR A C 1
ATOM 585 O O . THR A 1 74 ? -2.906 7.086 8.047 1.00 92.75 74 THR A O 1
ATOM 588 N N . ARG A 1 75 ? -1.939 9.000 7.356 1.00 93.69 75 ARG A N 1
ATOM 589 C CA . ARG A 1 75 ? -1.122 8.375 6.298 1.00 93.69 75 ARG A CA 1
ATOM 590 C C . ARG A 1 75 ? -0.315 7.197 6.837 1.00 93.69 75 ARG A C 1
ATOM 592 O O . ARG A 1 75 ? -0.272 6.129 6.234 1.00 93.69 75 ARG A O 1
ATOM 599 N N . THR A 1 76 ? 0.350 7.400 7.971 1.00 91.44 76 THR A N 1
ATOM 600 C CA . THR A 1 76 ? 1.233 6.383 8.546 1.00 91.44 76 THR A CA 1
ATOM 601 C C . THR A 1 76 ? 0.450 5.136 8.951 1.00 91.44 76 THR A C 1
ATOM 603 O O . THR A 1 76 ? 0.890 4.037 8.634 1.00 91.44 76 THR A O 1
ATOM 606 N N . LYS A 1 77 ? -0.733 5.283 9.566 1.00 92.62 77 LYS A N 1
ATOM 607 C CA . LYS A 1 77 ? -1.639 4.162 9.859 1.00 92.62 77 LYS A CA 1
ATOM 608 C C . LYS A 1 77 ? -2.017 3.406 8.580 1.00 92.62 77 LYS A C 1
ATOM 610 O O . LYS A 1 77 ? -1.916 2.183 8.549 1.00 92.62 77 LYS A O 1
ATOM 615 N N . SER A 1 78 ? -2.405 4.113 7.524 1.00 95.94 78 SER A N 1
ATOM 616 C CA . SER A 1 78 ? -2.808 3.501 6.253 1.00 95.94 78 SER A CA 1
ATOM 617 C C . SER A 1 78 ? -1.667 2.711 5.603 1.00 95.94 78 SER A C 1
ATOM 619 O O . SER A 1 78 ? -1.842 1.555 5.224 1.00 95.94 78 SER A O 1
ATOM 621 N N . ILE A 1 79 ? -0.462 3.288 5.551 1.00 95.06 79 ILE A N 1
ATOM 622 C CA . ILE A 1 79 ? 0.740 2.610 5.035 1.00 95.06 79 ILE A CA 1
ATOM 623 C C . ILE A 1 79 ? 1.131 1.424 5.933 1.00 95.06 79 ILE A C 1
ATOM 625 O O . ILE A 1 79 ? 1.561 0.387 5.433 1.00 95.06 79 ILE A O 1
ATOM 629 N N . ASN A 1 80 ? 0.977 1.542 7.255 1.00 92.94 80 ASN A N 1
ATOM 630 C CA . ASN A 1 80 ? 1.220 0.450 8.202 1.00 92.94 80 ASN A CA 1
ATOM 631 C C . ASN A 1 80 ? 0.314 -0.748 7.925 1.00 92.94 80 ASN A C 1
ATOM 633 O O . ASN A 1 80 ? 0.818 -1.859 7.823 1.00 92.94 80 ASN A O 1
ATOM 637 N N . ILE A 1 81 ? -0.987 -0.520 7.729 1.00 95.56 81 ILE A N 1
ATOM 638 C CA . ILE A 1 81 ? -1.949 -1.576 7.385 1.00 95.56 81 ILE A CA 1
ATOM 639 C C . ILE A 1 81 ? -1.506 -2.327 6.124 1.00 95.56 81 ILE A C 1
ATOM 641 O O . ILE A 1 81 ? -1.493 -3.556 6.108 1.00 95.56 81 ILE A O 1
ATOM 645 N N . LEU A 1 82 ? -1.084 -1.608 5.080 1.00 97.12 82 LEU A N 1
ATOM 646 C CA . LEU A 1 82 ? -0.614 -2.239 3.843 1.00 97.12 82 LEU A CA 1
ATOM 647 C C . LEU A 1 82 ? 0.661 -3.070 4.047 1.00 97.12 82 LEU A C 1
ATOM 649 O O . LEU A 1 82 ? 0.776 -4.158 3.482 1.00 97.12 82 LEU A O 1
ATOM 653 N N . ARG A 1 83 ? 1.601 -2.585 4.866 1.00 94.62 83 ARG A N 1
ATOM 654 C CA . ARG A 1 83 ? 2.842 -3.305 5.197 1.00 94.62 83 ARG A CA 1
ATOM 655 C C . ARG A 1 83 ? 2.597 -4.531 6.068 1.00 94.62 83 ARG A C 1
ATOM 657 O O . ARG A 1 83 ? 3.167 -5.582 5.804 1.00 94.62 83 ARG A O 1
ATOM 664 N N . MET A 1 84 ? 1.730 -4.415 7.071 1.00 91.94 84 MET A N 1
ATOM 665 C CA . MET A 1 84 ? 1.306 -5.525 7.929 1.00 91.94 84 MET A CA 1
ATOM 666 C C . MET A 1 84 ? 0.740 -6.679 7.110 1.00 91.94 84 MET A C 1
ATOM 668 O O . MET A 1 84 ? 1.112 -7.826 7.309 1.00 91.94 84 MET A O 1
ATOM 672 N N . LEU A 1 85 ? -0.114 -6.352 6.143 1.00 95.38 85 LEU A N 1
ATOM 673 C CA . LEU A 1 85 ? -0.718 -7.308 5.223 1.00 95.38 85 LEU A CA 1
ATOM 674 C C . LEU A 1 85 ? 0.241 -7.799 4.124 1.00 95.38 85 LEU A C 1
ATOM 676 O O . LEU A 1 85 ? -0.160 -8.593 3.270 1.00 95.38 85 LEU A O 1
ATOM 680 N N . LYS A 1 86 ? 1.490 -7.315 4.123 1.00 95.38 86 LYS A N 1
ATOM 681 C CA . LYS A 1 86 ? 2.513 -7.547 3.095 1.00 95.38 86 LYS A CA 1
ATOM 682 C C . LYS A 1 86 ? 2.038 -7.228 1.678 1.00 95.38 86 LYS A C 1
ATOM 684 O O . LYS A 1 86 ? 2.490 -7.832 0.712 1.00 95.38 86 LYS A O 1
ATOM 689 N N . LEU A 1 87 ? 1.135 -6.260 1.531 1.00 97.12 87 LEU A N 1
ATOM 690 C CA . LEU A 1 87 ? 0.688 -5.773 0.224 1.00 97.12 87 LEU A CA 1
ATOM 691 C C . LEU A 1 87 ? 1.726 -4.847 -0.411 1.00 97.12 87 LEU A C 1
ATOM 693 O O . LEU A 1 8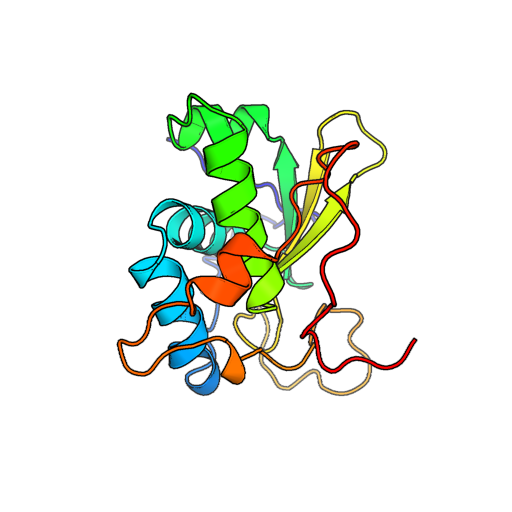7 ? 1.838 -4.806 -1.637 1.00 97.12 87 LEU A O 1
ATOM 697 N N . ILE A 1 88 ? 2.496 -4.141 0.421 1.00 96.50 88 ILE A N 1
ATOM 698 C CA . ILE A 1 88 ? 3.589 -3.269 -0.009 1.00 96.50 88 ILE A CA 1
ATOM 699 C C . ILE A 1 88 ? 4.822 -3.432 0.883 1.00 96.50 88 ILE A C 1
ATOM 701 O O . ILE A 1 88 ? 4.708 -3.734 2.072 1.00 96.50 88 ILE A O 1
ATOM 705 N N . GLU A 1 89 ? 5.976 -3.102 0.321 1.00 94.50 89 GLU A N 1
ATOM 706 C CA . GLU A 1 89 ? 7.187 -2.714 1.038 1.00 94.50 89 GLU A CA 1
ATOM 707 C C . GLU A 1 89 ? 7.471 -1.231 0.755 1.00 94.50 89 GLU A C 1
ATOM 709 O O . GLU A 1 89 ? 7.233 -0.747 -0.354 1.00 94.50 89 GLU A O 1
ATOM 714 N N . THR A 1 90 ? 7.970 -0.499 1.755 1.00 93.12 90 THR A N 1
ATOM 715 C CA . THR A 1 90 ? 8.376 0.903 1.584 1.00 93.12 90 THR A CA 1
ATOM 716 C C . THR A 1 90 ? 9.823 1.114 2.001 1.00 93.12 90 THR A C 1
ATOM 718 O O . THR A 1 90 ? 10.181 0.782 3.134 1.00 93.12 90 THR A O 1
ATOM 721 N N . THR A 1 91 ? 10.618 1.769 1.158 1.00 90.25 91 THR A N 1
ATOM 722 C CA . THR A 1 91 ? 12.008 2.141 1.459 1.00 90.25 91 THR A CA 1
ATOM 723 C C . THR A 1 91 ? 12.188 3.644 1.283 1.00 90.25 91 THR A C 1
ATOM 725 O O . THR A 1 91 ? 11.767 4.216 0.278 1.00 90.25 91 THR A O 1
ATOM 728 N N . ASN A 1 92 ? 12.819 4.312 2.251 1.00 86.06 92 ASN A N 1
ATOM 729 C CA . ASN A 1 92 ? 13.163 5.725 2.091 1.00 86.06 92 ASN A CA 1
ATOM 730 C C . ASN A 1 92 ? 14.235 5.858 1.005 1.00 86.06 92 ASN A C 1
ATOM 732 O O . ASN A 1 92 ? 15.295 5.242 1.101 1.00 86.06 92 ASN A O 1
ATOM 736 N N . GLY A 1 93 ? 13.957 6.656 -0.023 1.00 76.00 93 GLY A N 1
ATOM 737 C CA . GLY A 1 93 ? 14.932 6.964 -1.058 1.00 76.00 93 GLY A CA 1
ATOM 738 C C . GLY A 1 93 ? 15.999 7.944 -0.565 1.00 76.00 93 GLY A C 1
ATOM 739 O O . GLY A 1 93 ? 15.828 8.649 0.428 1.00 76.00 93 GLY A O 1
ATOM 740 N N . ASN A 1 94 ? 17.093 8.047 -1.322 1.00 68.88 94 ASN A N 1
ATOM 741 C CA . ASN A 1 94 ? 18.200 8.964 -1.014 1.00 68.88 94 ASN A CA 1
ATOM 742 C C . ASN A 1 94 ? 17.810 10.450 -1.148 1.00 68.88 94 ASN A C 1
ATOM 744 O O . ASN A 1 94 ? 18.465 11.325 -0.583 1.00 68.88 94 ASN A O 1
ATOM 748 N N . LYS A 1 95 ? 16.745 10.757 -1.901 1.00 71.75 95 LYS A N 1
ATOM 749 C CA . LYS A 1 95 ? 16.182 12.110 -2.003 1.00 71.75 95 LYS A CA 1
ATOM 750 C C . LYS A 1 95 ? 15.219 12.349 -0.845 1.00 71.75 95 LYS A C 1
ATOM 752 O O . LYS A 1 95 ? 14.302 11.562 -0.620 1.00 71.75 95 LYS A O 1
ATOM 757 N N . LYS A 1 96 ? 15.398 13.470 -0.141 1.00 74.44 96 LYS A N 1
ATOM 758 C CA . LYS A 1 96 ? 14.586 13.846 1.023 1.00 74.44 96 LYS A CA 1
ATOM 759 C C . LYS A 1 96 ? 13.090 13.774 0.694 1.00 74.44 96 LYS A C 1
ATOM 761 O O . LYS A 1 96 ? 12.604 14.512 -0.156 1.00 74.44 96 LYS A O 1
ATOM 766 N N . GLY A 1 97 ? 12.373 12.905 1.402 1.00 73.69 97 GLY A N 1
ATOM 767 C CA . GLY A 1 97 ? 10.919 12.782 1.307 1.00 73.69 97 GLY A CA 1
ATOM 768 C C . GLY A 1 97 ? 10.397 11.925 0.153 1.00 73.69 97 GLY A C 1
ATOM 769 O O . GLY A 1 97 ? 9.181 11.797 0.052 1.00 73.69 97 GLY A O 1
ATOM 770 N N . VAL A 1 98 ? 11.265 11.332 -0.676 1.00 89.38 98 VAL A N 1
ATOM 771 C CA . VAL A 1 98 ? 10.870 10.342 -1.691 1.00 89.38 98 VAL A CA 1
ATOM 772 C C . VAL A 1 98 ? 10.876 8.955 -1.065 1.00 89.38 98 VAL A C 1
ATOM 774 O O . VAL A 1 98 ? 11.851 8.556 -0.427 1.00 89.38 98 VAL A O 1
ATOM 777 N N . VAL A 1 99 ? 9.800 8.208 -1.276 1.00 93.69 99 VAL A N 1
ATOM 778 C CA . VAL A 1 99 ? 9.631 6.849 -0.768 1.00 93.69 99 VAL A CA 1
ATOM 779 C C . VAL A 1 99 ? 9.409 5.917 -1.944 1.00 93.69 99 VAL A C 1
ATOM 781 O O . VAL A 1 99 ? 8.539 6.166 -2.776 1.00 93.69 99 VAL A O 1
ATOM 784 N N . LEU A 1 100 ? 10.212 4.859 -2.010 1.00 94.06 100 LEU A N 1
ATOM 785 C CA . LEU A 1 100 ? 10.013 3.738 -2.916 1.00 94.06 100 LEU A CA 1
ATOM 786 C C . LEU A 1 100 ? 8.924 2.837 -2.341 1.00 94.06 100 LEU A C 1
ATOM 788 O O . LEU A 1 100 ? 9.015 2.430 -1.186 1.00 94.06 100 LEU A O 1
ATOM 792 N N . PHE A 1 101 ? 7.927 2.529 -3.154 1.00 95.50 101 PHE A N 1
ATOM 793 C CA . PHE A 1 101 ? 6.890 1.542 -2.904 1.00 95.50 101 PHE A CA 1
ATOM 794 C C . PHE A 1 101 ? 7.130 0.353 -3.822 1.00 95.50 101 PHE A C 1
ATOM 796 O O . PHE A 1 101 ? 7.268 0.523 -5.033 1.00 95.50 101 PHE A O 1
ATOM 803 N N . ARG A 1 102 ? 7.143 -0.846 -3.245 1.00 94.31 102 ARG A N 1
ATOM 804 C CA . ARG A 1 102 ? 7.183 -2.108 -3.986 1.00 94.31 102 ARG A CA 1
ATOM 805 C C . ARG A 1 102 ? 5.885 -2.845 -3.699 1.00 94.31 102 ARG A C 1
ATOM 807 O O . ARG A 1 102 ? 5.613 -3.174 -2.546 1.00 94.31 102 ARG A O 1
ATOM 814 N N . VAL A 1 103 ? 5.059 -3.054 -4.716 1.00 95.12 103 VAL A N 1
ATOM 815 C CA . VAL A 1 103 ? 3.764 -3.736 -4.594 1.00 95.12 103 VAL A CA 1
ATOM 816 C C . VAL A 1 103 ? 3.975 -5.241 -4.715 1.00 95.12 103 VAL A C 1
ATOM 818 O O . VAL A 1 103 ? 4.667 -5.714 -5.617 1.00 95.12 103 VAL A O 1
ATOM 821 N N . ASN A 1 104 ? 3.363 -6.014 -3.820 1.00 94.00 104 ASN A N 1
ATOM 822 C CA . ASN A 1 104 ? 3.597 -7.452 -3.763 1.00 94.00 104 ASN A CA 1
ATOM 823 C C . ASN A 1 104 ? 3.131 -8.156 -5.049 1.00 94.00 104 ASN A C 1
ATOM 825 O O . ASN A 1 104 ? 1.942 -8.148 -5.379 1.00 94.00 104 ASN A O 1
ATOM 829 N N . ALA A 1 105 ? 4.060 -8.827 -5.731 1.00 90.44 105 ALA A N 1
ATOM 830 C CA . ALA A 1 105 ? 3.829 -9.590 -6.955 1.00 90.44 105 ALA A CA 1
ATOM 831 C C . ALA A 1 105 ? 2.841 -10.756 -6.778 1.00 90.44 105 ALA A C 1
ATOM 833 O O . ALA A 1 105 ? 2.226 -11.208 -7.746 1.00 90.44 105 ALA A O 1
ATOM 834 N N . ARG A 1 106 ? 2.636 -11.230 -5.542 1.00 90.50 106 ARG A N 1
ATOM 835 C CA . ARG A 1 106 ? 1.592 -12.210 -5.220 1.00 90.50 106 ARG A CA 1
ATOM 836 C C . ARG A 1 106 ? 0.192 -11.618 -5.202 1.00 90.50 106 ARG A C 1
ATOM 838 O O . ARG A 1 106 ? -0.757 -12.386 -5.345 1.00 90.50 106 ARG A O 1
ATOM 845 N N . ALA A 1 107 ? 0.056 -10.307 -5.007 1.00 92.62 107 ALA A N 1
ATOM 846 C CA . ALA A 1 107 ? -1.222 -9.607 -4.970 1.00 92.62 107 ALA A CA 1
ATOM 847 C C . ALA A 1 107 ? -1.557 -8.962 -6.316 1.00 92.62 107 ALA A C 1
ATOM 849 O O . ALA A 1 107 ? -2.659 -9.168 -6.830 1.00 92.62 107 ALA A O 1
ATOM 850 N N . PHE A 1 108 ? -0.600 -8.243 -6.902 1.00 91.38 108 PHE A N 1
ATOM 851 C CA . PHE A 1 108 ? -0.779 -7.515 -8.153 1.00 91.38 108 PHE A CA 1
ATOM 852 C C . PHE A 1 108 ? 0.414 -7.715 -9.082 1.00 91.38 108 PHE A C 1
ATOM 854 O O . PHE A 1 108 ? 1.533 -7.899 -8.618 1.00 91.38 108 PHE A O 1
ATOM 861 N N . SER A 1 109 ? 0.215 -7.658 -10.396 1.00 85.75 109 SER A N 1
ATOM 862 C CA . SER A 1 109 ? 1.330 -7.649 -11.346 1.00 85.75 109 SER A CA 1
ATOM 863 C C . SER A 1 109 ? 0.962 -6.968 -12.655 1.00 85.75 109 SER A C 1
ATOM 865 O O . SER A 1 109 ? -0.148 -7.147 -13.147 1.00 85.75 109 SER A O 1
ATOM 867 N N . LYS A 1 110 ? 1.899 -6.223 -13.251 1.00 80.38 110 LYS A N 1
ATOM 868 C CA . LYS A 1 110 ? 1.775 -5.745 -14.642 1.00 80.38 110 LYS A CA 1
ATOM 869 C C . LYS A 1 110 ? 2.303 -6.743 -15.674 1.00 80.38 110 LYS A C 1
ATOM 871 O O . LYS A 1 110 ? 2.139 -6.532 -16.870 1.00 80.38 110 LYS A O 1
ATOM 876 N N . THR A 1 111 ? 2.930 -7.833 -15.235 1.00 73.88 111 THR A N 1
ATOM 877 C CA . THR A 1 111 ? 3.467 -8.873 -16.119 1.00 73.88 111 THR A CA 1
ATOM 878 C C . THR A 1 111 ? 2.786 -10.209 -15.852 1.00 73.88 111 THR A C 1
ATOM 880 O O . THR A 1 111 ? 2.237 -10.452 -14.779 1.00 73.88 111 THR A O 1
ATOM 883 N N . SER A 1 112 ? 2.796 -11.105 -16.841 1.00 64.75 112 SER A N 1
ATOM 884 C CA . SER A 1 112 ? 2.230 -12.441 -16.652 1.00 64.75 112 SER A CA 1
ATOM 885 C C . SER A 1 112 ? 2.978 -13.199 -15.543 1.00 64.75 112 SER A C 1
ATOM 887 O O . SER A 1 112 ? 4.209 -13.218 -15.532 1.00 64.75 112 SER A O 1
ATOM 889 N N . LEU A 1 113 ? 2.242 -13.900 -14.673 1.00 55.84 113 LEU A N 1
ATOM 890 C CA . LEU A 1 113 ? 2.741 -14.713 -13.542 1.00 55.84 113 LEU A CA 1
ATOM 891 C C . LEU A 1 113 ? 3.746 -15.833 -13.909 1.00 55.84 113 LEU A C 1
ATOM 893 O O . LEU A 1 113 ? 4.200 -16.553 -13.021 1.00 55.84 113 LEU A O 1
ATOM 897 N N . ARG A 1 114 ? 4.083 -16.013 -15.195 1.00 54.31 114 ARG A N 1
ATOM 898 C CA . ARG A 1 114 ? 5.031 -17.027 -15.696 1.00 54.31 114 ARG A CA 1
ATOM 899 C C . ARG A 1 114 ? 6.508 -16.710 -15.438 1.00 54.31 114 ARG A C 1
ATOM 901 O O . ARG A 1 114 ? 7.354 -17.529 -15.771 1.00 54.31 114 ARG A O 1
ATOM 908 N N . LEU A 1 115 ? 6.828 -15.575 -14.826 1.00 52.47 115 LEU A N 1
ATOM 909 C CA . LEU A 1 115 ? 8.189 -15.240 -14.405 1.00 52.47 115 LEU A CA 1
ATOM 910 C C . LEU A 1 115 ? 8.385 -15.692 -12.956 1.00 52.47 115 LEU A C 1
ATOM 912 O O . LEU A 1 115 ? 8.268 -14.903 -12.021 1.00 52.47 115 LEU A O 1
ATOM 916 N N . LYS A 1 116 ? 8.596 -16.995 -12.769 1.00 50.41 116 LYS A N 1
ATOM 917 C CA . LYS A 1 116 ? 8.967 -17.577 -11.479 1.00 50.41 116 LYS A CA 1
ATOM 918 C C . LYS A 1 116 ? 10.397 -18.081 -11.583 1.00 50.41 116 LYS A C 1
ATOM 920 O O . LYS A 1 116 ? 10.699 -18.828 -12.504 1.00 50.41 116 LYS A O 1
ATOM 925 N N . ASP A 1 117 ? 11.228 -17.563 -10.680 1.00 49.62 117 ASP A N 1
ATOM 926 C CA . ASP A 1 117 ? 12.482 -18.128 -10.148 1.00 49.62 117 ASP A CA 1
ATOM 927 C C . ASP A 1 117 ? 13.687 -17.169 -10.182 1.00 49.62 117 ASP A C 1
ATOM 929 O O . ASP A 1 117 ? 14.577 -17.326 -9.358 1.00 49.62 117 ASP A O 1
ATOM 933 N N . ASN A 1 118 ? 13.675 -16.101 -10.997 1.00 50.09 118 ASN A N 1
ATOM 934 C CA . ASN A 1 118 ? 14.775 -15.109 -11.063 1.00 50.09 118 ASN A CA 1
ATOM 935 C C . ASN A 1 118 ? 14.342 -13.645 -10.867 1.00 50.09 118 ASN A C 1
ATOM 937 O O . ASN A 1 118 ? 15.071 -12.722 -11.227 1.00 50.09 118 ASN A O 1
ATOM 941 N N . ASP A 1 119 ? 13.143 -13.409 -10.343 1.00 62.12 119 ASP A N 1
ATOM 942 C CA . ASP A 1 119 ? 12.570 -12.068 -10.330 1.00 62.12 119 ASP A CA 1
ATOM 943 C C . ASP A 1 119 ? 12.852 -11.334 -9.014 1.00 62.12 119 ASP A C 1
ATOM 945 O O . ASP A 1 119 ? 12.434 -11.775 -7.946 1.00 62.12 119 ASP A O 1
ATOM 949 N N . SER A 1 120 ? 13.536 -10.190 -9.082 1.00 70.94 120 SER A N 1
ATOM 950 C CA . SER A 1 120 ? 13.927 -9.359 -7.929 1.00 70.94 120 SER A CA 1
ATOM 951 C C . SER A 1 120 ? 12.764 -8.573 -7.299 1.00 70.94 120 SER A C 1
ATOM 953 O O . SER A 1 120 ? 12.984 -7.610 -6.555 1.00 70.94 120 SER A O 1
ATOM 955 N N . ARG A 1 121 ? 11.523 -8.940 -7.638 1.00 83.00 121 ARG A N 1
ATOM 956 C CA . ARG A 1 121 ? 10.291 -8.288 -7.189 1.00 83.00 121 ARG A CA 1
ATOM 957 C C . ARG A 1 121 ? 9.962 -8.672 -5.753 1.00 83.00 121 ARG A C 1
ATOM 959 O O . ARG A 1 121 ? 10.167 -9.807 -5.330 1.00 83.00 121 ARG A O 1
ATOM 966 N N . PHE A 1 122 ? 9.355 -7.738 -5.029 1.00 88.69 122 PHE A N 1
ATOM 967 C CA . PHE A 1 122 ? 8.753 -8.024 -3.731 1.00 88.69 122 PHE A CA 1
ATOM 968 C C . PHE A 1 122 ? 7.625 -9.060 -3.900 1.00 88.69 122 PHE A C 1
ATOM 970 O O . PHE A 1 122 ? 6.622 -8.786 -4.555 1.00 88.69 122 PHE A O 1
ATOM 977 N N . CYS A 1 123 ? 7.809 -10.273 -3.367 1.00 89.19 123 CYS A N 1
ATOM 978 C CA . CYS A 1 123 ? 6.941 -11.436 -3.619 1.00 89.19 123 CYS A CA 1
ATOM 979 C C . CYS A 1 123 ? 6.757 -12.312 -2.363 1.00 89.19 123 CYS A C 1
ATOM 981 O O . CYS A 1 123 ? 6.682 -13.545 -2.429 1.00 89.19 123 CYS A O 1
ATOM 983 N N . GLU A 1 124 ? 6.722 -11.687 -1.188 1.00 88.44 124 GLU A N 1
ATOM 984 C CA . GLU A 1 124 ? 6.519 -12.406 0.071 1.00 88.44 124 GLU A CA 1
ATOM 985 C C . GLU A 1 124 ? 5.106 -12.992 0.186 1.00 88.44 124 GLU A C 1
ATOM 987 O O . GLU A 1 124 ? 4.171 -12.511 -0.456 1.00 88.44 124 GLU A O 1
ATOM 992 N N . GLU A 1 125 ? 4.943 -14.030 1.015 1.00 92.38 125 GLU A N 1
ATOM 993 C CA . GLU A 1 125 ? 3.615 -14.514 1.418 1.00 92.38 125 GLU A CA 1
ATOM 994 C C . GLU A 1 125 ? 2.765 -13.362 1.963 1.00 92.38 125 GLU A C 1
ATOM 996 O O . GLU A 1 125 ? 3.286 -12.478 2.632 1.00 92.38 125 GLU A O 1
ATOM 1001 N N . LEU A 1 126 ? 1.465 -13.360 1.669 1.00 94.38 126 LEU A N 1
ATOM 1002 C CA . LEU A 1 126 ? 0.543 -12.358 2.206 1.00 94.38 126 LEU A CA 1
ATOM 1003 C C . LEU A 1 126 ? 0.083 -12.776 3.604 1.00 94.38 126 LEU A C 1
ATOM 1005 O O . LEU A 1 126 ? -0.226 -13.948 3.818 1.00 94.38 126 LEU A O 1
ATOM 1009 N N . ASN A 1 127 ? -0.043 -11.813 4.515 1.00 93.94 127 ASN A N 1
ATOM 1010 C CA . ASN A 1 127 ? -0.393 -12.076 5.913 1.00 93.94 127 ASN A CA 1
ATOM 1011 C C . ASN A 1 127 ? -1.917 -12.171 6.104 1.00 93.94 127 ASN A C 1
ATOM 1013 O O . ASN A 1 127 ? -2.578 -11.229 6.554 1.00 93.94 127 ASN A O 1
ATOM 1017 N N . ALA A 1 128 ? -2.504 -13.299 5.700 1.00 93.56 128 ALA A N 1
ATOM 1018 C CA . ALA A 1 128 ? -3.941 -13.551 5.826 1.00 93.56 128 ALA A CA 1
ATOM 1019 C C . ALA A 1 128 ? -4.391 -13.773 7.282 1.00 93.56 128 ALA A C 1
ATOM 1021 O O . ALA A 1 128 ? -5.543 -13.509 7.610 1.00 93.56 128 ALA A O 1
ATOM 1022 N N . GLU A 1 129 ? -3.486 -14.205 8.157 1.00 93.25 129 GLU A N 1
ATOM 1023 C CA . GLU A 1 129 ? -3.699 -14.414 9.592 1.00 93.25 129 GLU A CA 1
ATOM 1024 C C . GLU A 1 129 ? -4.014 -13.123 10.358 1.00 93.25 129 GLU A C 1
ATOM 1026 O O . GLU A 1 129 ? -4.625 -13.162 11.422 1.00 93.25 129 GLU A O 1
ATOM 1031 N N . MET A 1 130 ? -3.656 -11.965 9.796 1.00 93.12 130 MET A N 1
ATOM 1032 C CA . MET A 1 130 ? -3.996 -10.661 10.368 1.00 93.12 130 MET A CA 1
ATOM 1033 C C . MET A 1 130 ? -5.435 -10.229 10.063 1.00 93.12 130 MET A C 1
ATOM 1035 O O . MET A 1 130 ? -5.877 -9.187 10.556 1.00 93.12 130 MET A O 1
ATOM 1039 N N . VAL A 1 131 ? -6.166 -10.997 9.249 1.00 96.00 131 VAL A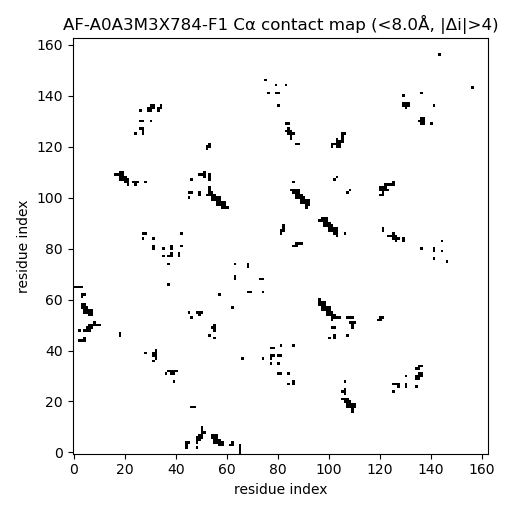 N 1
ATOM 1040 C CA . VAL A 1 131 ? -7.553 -10.716 8.873 1.00 96.00 131 VAL A CA 1
ATOM 1041 C C . VAL A 1 131 ? -8.506 -11.405 9.849 1.00 96.00 131 VAL A C 1
ATOM 1043 O O . VAL A 1 131 ? -8.513 -12.625 9.989 1.00 96.00 131 VAL A O 1
ATOM 1046 N N . GLY A 1 132 ? -9.332 -10.606 10.518 1.00 95.12 132 GLY A N 1
ATOM 1047 C CA . GLY A 1 132 ? -10.360 -11.061 11.441 1.00 95.12 132 GLY A CA 1
ATOM 1048 C C . GLY A 1 132 ? -11.561 -11.681 10.729 1.00 95.12 132 GLY A C 1
ATOM 1049 O O . GLY A 1 132 ? -11.734 -11.581 9.512 1.00 95.12 132 GLY A O 1
ATOM 1050 N N . SER A 1 133 ? -12.442 -12.301 11.512 1.00 94.88 133 SER A N 1
ATOM 1051 C CA . SER A 1 133 ? -13.672 -12.932 11.015 1.00 94.88 133 SER A CA 1
ATOM 1052 C C . SER A 1 133 ? -14.664 -11.945 10.385 1.00 94.88 133 SER A C 1
ATOM 1054 O O . SER A 1 133 ? -15.471 -12.340 9.547 1.00 94.88 133 SER A O 1
ATOM 1056 N N . ASP A 1 134 ? -14.582 -10.659 10.730 1.00 94.75 134 ASP A N 1
ATOM 1057 C CA . ASP A 1 134 ? -15.348 -9.569 10.111 1.00 94.75 134 ASP A CA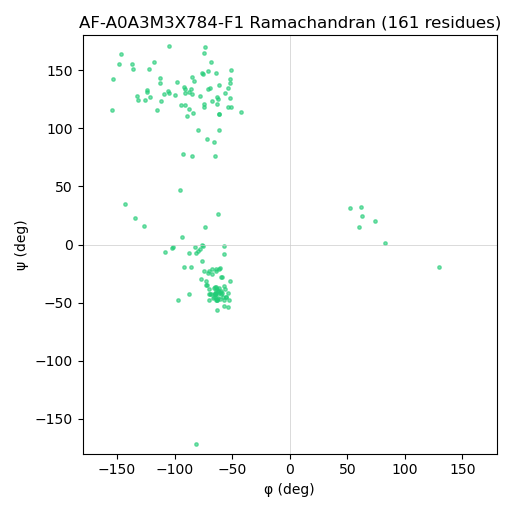 1
ATOM 1058 C C . ASP A 1 134 ? -14.777 -9.127 8.744 1.00 94.75 134 ASP A C 1
ATOM 1060 O O . ASP A 1 134 ? -15.352 -8.288 8.036 1.00 94.75 134 ASP A O 1
ATOM 1064 N N . GLY A 1 135 ? -13.647 -9.712 8.340 1.00 94.44 135 GLY A N 1
ATOM 1065 C CA . GLY A 1 135 ? -12.933 -9.386 7.116 1.00 94.44 135 GLY A CA 1
ATOM 1066 C C . GLY A 1 135 ? -12.188 -8.055 7.181 1.00 94.44 135 GLY A C 1
ATOM 1067 O O . GLY A 1 135 ? -11.921 -7.490 6.122 1.00 94.44 135 GLY A O 1
ATOM 1068 N N . LYS A 1 136 ? -11.892 -7.533 8.378 1.00 97.44 136 LYS A N 1
ATOM 1069 C CA . LYS A 1 136 ? -10.992 -6.393 8.610 1.00 97.44 136 LYS A CA 1
ATOM 1070 C C . LYS A 1 136 ? -9.661 -6.871 9.177 1.00 97.44 136 LYS A C 1
ATOM 1072 O O . LYS A 1 136 ? -9.506 -8.033 9.531 1.00 97.44 136 LYS A O 1
ATOM 1077 N N . VAL A 1 137 ? -8.686 -5.978 9.264 1.00 95.88 137 VAL A N 1
ATOM 1078 C CA . VAL A 1 137 ? -7.453 -6.247 10.004 1.00 95.88 137 VAL A CA 1
ATOM 1079 C C . VAL A 1 137 ? -7.762 -6.248 11.499 1.00 95.88 137 VAL A C 1
ATOM 1081 O O . VAL A 1 137 ? -8.442 -5.347 11.991 1.00 95.88 137 VAL A O 1
ATOM 1084 N N . ILE A 1 138 ? -7.265 -7.250 12.223 1.00 94.75 138 ILE A N 1
ATOM 1085 C CA . ILE A 1 138 ? -7.472 -7.366 13.670 1.00 94.75 138 ILE A CA 1
ATOM 1086 C C . ILE A 1 138 ? -6.840 -6.155 14.367 1.00 94.75 138 ILE A C 1
ATOM 1088 O O . ILE A 1 138 ? -5.650 -5.876 14.207 1.00 94.75 138 ILE A O 1
ATOM 1092 N N . GLN A 1 139 ? -7.641 -5.453 15.173 1.00 90.81 139 GLN A N 1
ATOM 1093 C CA . GLN A 1 139 ? -7.263 -4.187 15.810 1.00 90.81 139 GLN A CA 1
ATOM 1094 C C . GLN A 1 139 ? -5.982 -4.298 16.651 1.00 90.81 139 GLN A C 1
ATOM 1096 O O . GLN A 1 139 ? -5.134 -3.414 16.583 1.00 90.81 139 GLN A O 1
ATOM 1101 N N . ALA A 1 140 ? -5.787 -5.420 17.352 1.00 88.75 140 ALA A N 1
ATOM 1102 C CA . ALA A 1 140 ? -4.586 -5.664 18.149 1.00 88.75 140 ALA A CA 1
ATOM 1103 C C . ALA A 1 140 ? -3.292 -5.573 17.317 1.00 88.75 140 ALA A C 1
ATOM 1105 O O . ALA A 1 140 ? -2.286 -5.053 17.800 1.00 88.75 140 ALA A O 1
ATOM 1106 N N . TYR A 1 141 ? -3.310 -6.009 16.051 1.00 87.31 141 TYR A N 1
ATOM 1107 C CA . TYR A 1 141 ? -2.149 -5.857 15.173 1.00 87.31 141 TYR A CA 1
ATOM 1108 C C . TYR A 1 141 ? -1.946 -4.403 14.738 1.00 87.31 141 TYR A C 1
ATOM 1110 O O . TYR A 1 141 ? -0.810 -3.960 14.629 1.00 87.31 141 TYR A O 1
ATOM 1118 N N . ILE A 1 142 ? -3.021 -3.636 14.529 1.00 87.69 142 ILE A N 1
ATOM 1119 C CA . ILE A 1 142 ? -2.925 -2.208 14.183 1.00 87.69 142 ILE A CA 1
ATOM 1120 C C . ILE A 1 142 ? -2.317 -1.417 15.347 1.00 87.69 142 ILE A C 1
ATOM 1122 O O . ILE A 1 142 ? -1.464 -0.558 15.126 1.00 87.69 142 ILE A O 1
ATOM 1126 N N . ASP A 1 143 ? -2.739 -1.719 16.575 1.00 82.88 143 ASP A N 1
ATOM 1127 C CA . ASP A 1 143 ? -2.306 -1.010 17.782 1.00 82.88 143 ASP A CA 1
ATOM 1128 C C . ASP A 1 143 ? -0.850 -1.326 18.151 1.00 82.88 143 ASP A C 1
ATOM 1130 O O . ASP A 1 143 ? -0.119 -0.454 18.620 1.00 82.88 143 ASP A O 1
ATOM 1134 N N . THR A 1 144 ? -0.413 -2.564 17.909 1.00 74.88 144 THR A N 1
ATOM 1135 C CA . THR A 1 144 ? 0.958 -3.021 18.197 1.00 74.88 144 THR A CA 1
ATOM 1136 C C . THR A 1 144 ? 1.948 -2.720 17.074 1.00 74.88 144 THR A C 1
ATOM 1138 O O . THR A 1 144 ? 3.160 -2.672 17.320 1.00 74.88 144 THR A O 1
ATOM 1141 N N . TYR A 1 145 ? 1.475 -2.473 15.846 1.00 68.94 145 TYR A N 1
ATOM 1142 C CA . TYR A 1 145 ? 2.338 -2.121 14.725 1.00 68.94 145 TYR A CA 1
ATOM 1143 C C . TYR A 1 145 ? 2.877 -0.698 14.894 1.00 68.94 145 TYR A C 1
ATOM 1145 O O . TYR A 1 145 ? 2.278 0.304 14.492 1.00 68.94 145 TYR A O 1
ATOM 1153 N N . ARG A 1 146 ? 4.045 -0.639 15.540 1.00 58.28 146 ARG A N 1
ATOM 1154 C CA . ARG A 1 146 ? 4.743 0.573 15.963 1.00 58.28 146 ARG A CA 1
ATOM 1155 C C . ARG A 1 146 ? 4.723 1.676 14.906 1.00 58.28 146 ARG A C 1
ATOM 1157 O O . ARG A 1 146 ? 5.436 1.649 13.903 1.00 58.28 146 ARG A O 1
ATOM 1164 N N . TYR A 1 147 ? 4.031 2.751 15.262 1.00 45.03 147 TYR A N 1
ATOM 1165 C CA . TYR A 1 147 ? 4.608 4.080 15.131 1.00 45.03 147 TYR A CA 1
ATOM 1166 C C . TYR A 1 147 ? 5.929 4.081 15.918 1.00 45.03 147 TYR A C 1
ATOM 1168 O O . TYR A 1 147 ? 5.959 3.649 17.069 1.00 45.03 147 TYR A O 1
ATOM 1176 N N . TYR A 1 148 ? 7.031 4.538 15.325 1.00 38.81 148 TYR A N 1
ATOM 1177 C CA . TYR A 1 148 ? 8.232 4.893 16.087 1.00 38.81 148 TYR A CA 1
ATOM 1178 C C . TYR A 1 148 ? 7.898 6.094 16.998 1.00 38.81 148 TYR A C 1
ATOM 1180 O O . TYR A 1 148 ? 8.254 7.231 16.702 1.00 38.81 148 TYR A O 1
ATOM 1188 N N . GLU A 1 149 ? 7.187 5.868 18.100 1.00 35.50 149 GLU A N 1
ATOM 1189 C CA . GLU A 1 149 ? 7.194 6.771 19.244 1.00 35.50 149 GLU A CA 1
ATOM 1190 C C . GLU A 1 149 ? 8.359 6.353 20.134 1.00 35.50 149 GLU A C 1
ATOM 1192 O O . GLU A 1 149 ? 8.422 5.236 20.644 1.00 35.50 149 GLU A O 1
ATOM 1197 N N . LYS A 1 150 ? 9.322 7.262 20.287 1.00 36.53 150 LYS A N 1
ATOM 1198 C CA . LYS A 1 150 ? 10.598 7.060 20.987 1.00 36.53 150 LYS A CA 1
ATOM 1199 C C . LYS A 1 150 ? 10.459 6.618 22.459 1.00 36.53 150 LYS A C 1
ATOM 1201 O O . LYS A 1 150 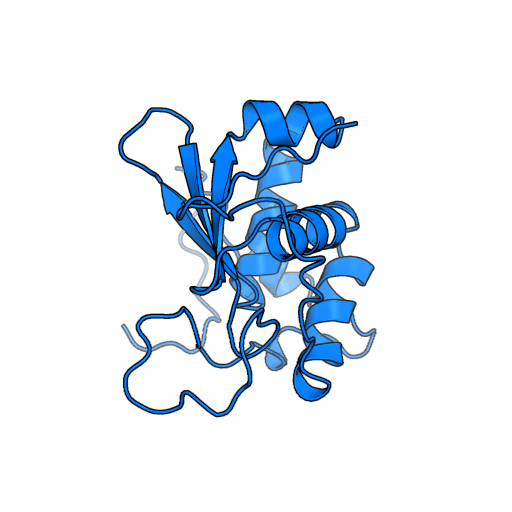? 11.471 6.265 23.048 1.00 36.53 150 LYS A O 1
ATOM 1206 N N . ASN A 1 151 ? 9.246 6.619 23.024 1.00 40.00 151 ASN A N 1
ATOM 1207 C CA . ASN A 1 151 ? 8.981 6.498 24.460 1.00 40.00 151 ASN A CA 1
ATOM 1208 C C . ASN A 1 151 ? 7.861 5.501 24.832 1.00 40.00 151 ASN A C 1
ATOM 1210 O O . ASN A 1 151 ? 7.275 5.643 25.900 1.00 40.00 151 ASN A O 1
ATOM 1214 N N . GLN A 1 152 ? 7.531 4.509 23.999 1.00 45.03 152 GLN A N 1
ATOM 1215 C CA . GLN A 1 152 ? 6.652 3.420 24.456 1.00 45.03 152 GLN A CA 1
ATOM 1216 C C . GLN A 1 152 ? 7.480 2.269 25.034 1.00 45.03 152 GLN A C 1
ATOM 1218 O O . GLN A 1 152 ? 8.453 1.817 24.419 1.00 45.03 152 GLN A O 1
ATOM 1223 N N . GLU A 1 153 ? 7.096 1.814 26.230 1.00 46.88 153 GLU A N 1
ATOM 1224 C CA . GLU A 1 153 ? 7.662 0.636 26.888 1.00 46.88 153 GLU A CA 1
ATOM 1225 C C . GLU A 1 153 ? 7.661 -0.572 25.937 1.00 46.88 153 GLU A C 1
ATOM 1227 O O . GLU A 1 153 ? 6.858 -0.675 25.004 1.00 46.88 153 GLU A O 1
ATOM 1232 N N . LYS A 1 154 ? 8.630 -1.475 26.117 1.00 41.38 154 LYS A N 1
ATOM 1233 C CA . LYS A 1 154 ? 8.755 -2.695 25.311 1.00 41.38 154 LYS A CA 1
ATOM 1234 C C . LYS A 1 154 ? 7.556 -3.609 25.591 1.00 41.38 154 LYS A C 1
ATOM 1236 O O . LYS A 1 154 ? 7.627 -4.454 26.471 1.00 41.38 154 LYS A O 1
ATOM 1241 N N . VAL A 1 155 ? 6.472 -3.435 24.844 1.00 49.44 155 VAL A N 1
ATOM 1242 C CA . VAL A 1 155 ? 5.368 -4.398 24.815 1.00 49.44 155 VAL A CA 1
ATOM 1243 C C . VAL A 1 155 ? 5.860 -5.670 24.123 1.00 49.44 155 VAL A C 1
ATOM 1245 O O . VAL A 1 155 ? 6.546 -5.585 23.096 1.00 49.44 155 VAL A O 1
ATOM 1248 N N . GLU A 1 156 ? 5.554 -6.828 24.712 1.00 46.44 156 GLU A N 1
ATOM 1249 C CA . GLU A 1 156 ? 5.851 -8.136 24.130 1.00 46.44 156 GLU A CA 1
ATOM 1250 C C . GLU A 1 156 ? 5.284 -8.243 22.713 1.00 46.44 156 GLU A C 1
ATOM 1252 O O . GLU A 1 156 ? 4.168 -7.829 22.397 1.00 46.44 156 GLU A O 1
ATOM 1257 N N . ARG A 1 157 ? 6.136 -8.762 21.842 1.00 45.28 157 ARG A N 1
ATOM 1258 C CA . ARG A 1 157 ? 5.966 -8.825 20.403 1.00 45.28 157 ARG A CA 1
ATOM 1259 C C . ARG A 1 157 ? 5.237 -10.128 20.048 1.00 45.28 157 ARG A C 1
ATOM 1261 O O . ARG A 1 157 ? 5.789 -11.209 20.229 1.00 45.28 157 ARG A O 1
ATOM 1268 N N . HIS A 1 158 ? 3.987 -10.036 19.587 1.00 48.47 158 HIS A N 1
ATOM 1269 C CA . HIS A 1 158 ? 3.185 -11.174 19.107 1.00 48.47 158 HIS A CA 1
ATOM 1270 C C . HIS A 1 158 ? 3.271 -11.329 17.577 1.00 48.47 158 HIS A C 1
ATOM 1272 O O . HIS A 1 158 ? 2.260 -11.454 16.890 1.00 48.47 158 HIS A O 1
ATOM 1278 N N . ASP A 1 159 ? 4.479 -11.270 17.025 1.00 53.16 159 ASP A N 1
ATOM 1279 C CA . ASP A 1 159 ? 4.742 -11.262 15.580 1.00 53.16 159 ASP A CA 1
ATOM 1280 C C . ASP A 1 159 ? 5.213 -12.618 15.036 1.00 53.16 159 ASP A C 1
ATOM 1282 O O . ASP A 1 159 ? 5.365 -12.754 13.828 1.00 53.16 159 ASP A O 1
ATOM 1286 N N . GLY A 1 160 ? 5.396 -13.644 15.877 1.00 45.56 160 GLY A N 1
ATOM 1287 C CA . GLY A 1 160 ? 5.654 -15.019 15.416 1.00 45.56 160 GLY A CA 1
ATOM 1288 C C . GLY A 1 160 ? 6.919 -15.206 14.560 1.00 45.56 160 GLY A C 1
ATOM 1289 O O . GLY A 1 160 ? 7.064 -16.240 13.912 1.00 45.56 160 GLY A O 1
ATOM 1290 N N . LEU A 1 161 ? 7.834 -14.233 14.550 1.00 33.28 161 LEU A N 1
ATOM 1291 C CA . LEU A 1 161 ? 9.086 -14.261 13.793 1.00 33.28 161 LEU A CA 1
ATOM 1292 C C . LEU A 1 161 ? 10.271 -14.512 14.747 1.00 33.28 161 LEU A C 1
ATOM 1294 O O . LEU A 1 161 ? 10.347 -13.846 15.783 1.00 33.28 161 LEU A O 1
ATOM 1298 N N . PRO A 1 162 ? 11.192 -15.449 14.441 1.00 33.47 162 PRO A N 1
ATOM 1299 C CA . PRO A 1 162 ? 12.412 -15.624 15.224 1.00 33.47 162 PRO A CA 1
ATOM 1300 C C . PRO A 1 162 ? 13.385 -14.453 14.994 1.00 33.47 162 PRO A C 1
ATOM 1302 O O . PRO A 1 162 ? 13.384 -13.847 13.922 1.00 33.47 162 PRO A O 1
ATOM 1305 N N . PHE A 1 163 ? 14.167 -14.149 16.038 1.00 40.69 163 PHE A N 1
ATOM 1306 C CA . PHE A 1 163 ? 15.165 -13.071 16.108 1.00 40.69 163 PHE A CA 1
ATOM 1307 C C . PHE A 1 163 ? 16.231 -13.131 15.011 1.00 40.69 163 PHE A C 1
ATOM 1309 O O . PHE A 1 163 ? 16.692 -14.253 14.699 1.00 40.69 163 PHE A O 1
#

Mean predicted aligned error: 8.54 Å

Foldseek 3Di:
DDLQKAEPDDDPPPDQQDKDFAPVCCLLLQQLCVAAVLLNVVLVSQLNHYDQLSKIKGFPVSSCVVVVPPDPVNVVLSVLSCVLQLQWDWDDDPPPRMIMIAGAPNGIGSDDPPPPDPRPGRHDDTPSVQQDPVSHGDVVSSVPSDDPPVDDDDDDDPPPDDD

Sequence (163 aa):
MSNPFKSVISVTDTEHYFYQTNCKARLVISAAGRTDSYAREILDMACEMMDRNNECTVTYAELDKDLGIKQTRTRTKSINILRMLKLIETTNGNKKGVVLFRVNARAFSKTSLRLKDNDSRFCEELNAEMVGSDGKVIQAYIDTYRYYEKNQEKVERHDGLPF

Nearest PDB structures (foldseek):
  5hs7-assembly1_A  TM=6.933E-01  e=2.089E-01  Bacillus subtilis subsp. subtilis str. 168
  2fsw-assembly1_A  TM=6.379E-01  e=4.071E-01  Porphyromonas gingivalis W83
  4a5m-assembly1_B  TM=6.998E-01  e=1.012E+00  Bacillus subtilis
  7bze-assembly1_A-2  TM=6.853E-01  e=1.142E+00  Bacillus subtilis subsp. subtilis str. 168
  6dk4-assembly1_A  TM=4.820E-01  e=5.190E-01  Campylobacter jejuni

pLDDT: mean 81.93, std 18.85, range [33.28, 97.94]

Secondary structure (DSSP, 8-state):
---S-EESS---TTS--PPEE-GGGHHHHHHHHHH-HHHHHHHHHHHHH--TTSEEEEEHHHHHHHTT---HHHHHHHHHHHHHTTSEEEEE-SSTTEEEEEE-TTTEESS-TT--SS--S--PPP-GGGB-TTSSB-HHHHHHS----TT------------

Radius of gyration: 16.0 Å; Cα contacts (8 Å, |Δi|>4): 244; chains: 1; bounding box: 34×35×52 Å

Organism: Pseudomonas syringae pv. aptata (NCBI:txid83167)

Solvent-accessible surface area (backbone atoms only — not comparable to full-atom values): 9650 Å² total; per-residue (Å²): 137,76,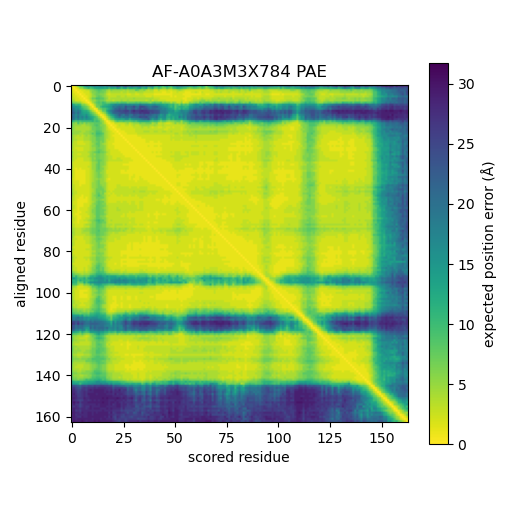77,58,45,39,41,71,53,86,70,79,92,80,64,91,77,68,62,46,71,37,76,87,31,44,65,51,60,46,12,40,36,70,63,33,60,64,26,35,52,55,49,53,47,42,60,74,29,30,24,84,63,27,27,21,30,33,34,64,68,50,44,27,61,74,72,67,54,89,46,74,66,57,58,50,51,24,54,45,51,36,41,68,37,36,48,36,50,78,44,82,46,96,51,90,64,36,32,38,38,31,39,16,54,58,40,38,34,64,54,75,86,81,73,76,89,85,65,93,45,49,59,63,79,64,42,56,86,51,46,38,97,89,45,23,55,38,61,71,57,63,75,64,56,70,72,94,58,98,79,68,77,89,70,85,80,91,74,91,68,84,134